Protein AF-A0A559IXA4-F1 (afdb_monomer_lite)

Secondary structure (DSSP, 8-state):
---BB--HHHHHHHHHHHHHHTT-TTSEEEEEEE-HHHHTT-SEEEEEEGGGTEEEEEEE-GGGS-TT-SS--BHHHHHHHHHHHHHHHHHHTTT-S-HHHHHHHHHHHHHHHHHHHHHHHHHHHHHHHH-GGGGGG------B---------

Structure (mmCIF, N/CA/C/O backbone):
data_AF-A0A559IXA4-F1
#
_entry.id   AF-A0A559IXA4-F1
#
loop_
_atom_site.group_PDB
_atom_site.id
_atom_site.type_symbol
_atom_site.label_atom_id
_atom_site.label_alt_id
_atom_site.label_comp_id
_atom_site.label_asym_id
_atom_site.label_entity_id
_atom_site.label_seq_id
_atom_site.pdbx_PDB_ins_code
_atom_site.Cartn_x
_atom_site.Cartn_y
_atom_site.Cartn_z
_atom_site.occupancy
_atom_site.B_iso_or_equiv
_atom_site.auth_seq_id
_atom_site.auth_comp_id
_atom_site.auth_asym_id
_atom_site.auth_atom_id
_atom_site.pdbx_PDB_model_num
ATOM 1 N N . MET A 1 1 ? 14.253 4.972 -8.080 1.00 59.69 1 MET A N 1
ATOM 2 C CA . MET A 1 1 ? 12.824 4.604 -8.079 1.00 59.69 1 MET A CA 1
ATOM 3 C C . MET A 1 1 ? 12.155 5.484 -9.119 1.00 59.69 1 MET A C 1
ATOM 5 O O . MET A 1 1 ? 12.533 6.644 -9.211 1.00 59.69 1 MET A O 1
ATOM 9 N N . GLN A 1 2 ? 11.316 4.912 -9.975 1.00 74.06 2 GLN A N 1
ATOM 10 C CA . GLN A 1 2 ? 10.659 5.607 -11.088 1.00 74.06 2 GLN A CA 1
ATOM 11 C C . GLN A 1 2 ? 9.150 5.566 -10.857 1.00 74.06 2 GLN A C 1
ATOM 13 O O . GLN A 1 2 ? 8.678 4.667 -10.161 1.00 74.06 2 GLN A O 1
ATOM 18 N N . ASN A 1 3 ? 8.418 6.520 -11.432 1.00 80.38 3 ASN A N 1
ATOM 19 C CA . ASN A 1 3 ? 6.962 6.447 -11.454 1.00 80.38 3 ASN A CA 1
ATOM 20 C C . ASN A 1 3 ? 6.535 5.177 -12.194 1.00 80.38 3 ASN A C 1
ATOM 22 O O . ASN A 1 3 ? 7.121 4.828 -13.221 1.00 80.38 3 ASN A O 1
ATOM 26 N N . ASN A 1 4 ? 5.525 4.499 -11.668 1.00 87.56 4 ASN A N 1
ATOM 27 C CA . ASN A 1 4 ? 4.966 3.302 -12.274 1.00 87.56 4 ASN A CA 1
ATOM 28 C C . ASN A 1 4 ? 3.445 3.383 -12.188 1.00 87.56 4 ASN A C 1
ATOM 30 O O . ASN A 1 4 ? 2.849 3.157 -11.131 1.00 87.56 4 ASN A O 1
ATOM 34 N N . PHE A 1 5 ? 2.844 3.742 -13.318 1.00 89.81 5 PHE A N 1
ATOM 35 C CA . PHE A 1 5 ? 1.403 3.839 -13.466 1.00 89.81 5 PHE A CA 1
ATOM 36 C C . PHE A 1 5 ? 0.869 2.567 -14.106 1.00 89.81 5 PHE A C 1
ATOM 38 O O . PHE A 1 5 ? 1.429 2.046 -15.074 1.00 89.81 5 PHE A O 1
ATOM 45 N N . MET A 1 6 ? -0.224 2.075 -13.542 1.00 90.00 6 MET A N 1
ATOM 46 C CA . MET A 1 6 ? -0.861 0.833 -13.940 1.00 90.00 6 MET A CA 1
ATOM 47 C C . MET A 1 6 ? -2.296 1.120 -14.360 1.00 90.00 6 MET A C 1
ATOM 49 O O . MET A 1 6 ? -2.940 2.015 -13.807 1.00 90.00 6 MET A O 1
ATOM 53 N N . ASP A 1 7 ? -2.802 0.368 -15.332 1.00 91.25 7 ASP A N 1
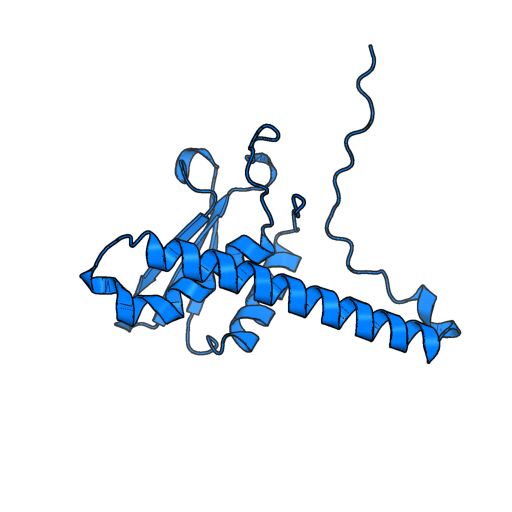ATOM 54 C CA . ASP A 1 7 ? -4.235 0.364 -15.581 1.00 91.25 7 ASP A CA 1
ATOM 55 C C . ASP A 1 7 ? -4.981 -0.264 -14.389 1.00 91.25 7 ASP A C 1
ATOM 57 O O . ASP A 1 7 ? -4.413 -1.003 -13.579 1.00 91.25 7 ASP A O 1
ATOM 61 N N . ILE A 1 8 ? -6.258 0.089 -14.251 1.00 89.56 8 ILE A N 1
ATOM 62 C CA . ILE A 1 8 ? -7.065 -0.293 -13.089 1.00 89.56 8 ILE A CA 1
ATOM 63 C C . ILE A 1 8 ? -7.242 -1.812 -13.012 1.00 89.56 8 ILE A C 1
ATOM 65 O O . ILE A 1 8 ? -7.144 -2.376 -11.926 1.00 89.56 8 ILE A O 1
ATOM 69 N N . GLU A 1 9 ? -7.474 -2.477 -14.145 1.00 91.44 9 GLU A N 1
ATOM 70 C CA . GLU A 1 9 ? -7.713 -3.924 -14.185 1.00 91.44 9 GLU A CA 1
ATOM 71 C C . GLU A 1 9 ? -6.465 -4.699 -13.740 1.00 91.44 9 GLU A C 1
ATOM 73 O O . GLU A 1 9 ? -6.543 -5.597 -12.898 1.00 91.44 9 GLU A O 1
ATOM 78 N N . MET A 1 10 ? -5.295 -4.288 -14.225 1.00 92.44 10 MET A N 1
ATOM 79 C CA . MET A 1 10 ? -4.006 -4.852 -13.854 1.00 92.44 10 MET A CA 1
ATOM 80 C C . MET A 1 10 ? -3.683 -4.561 -12.388 1.00 92.44 10 MET A C 1
ATOM 82 O O . MET A 1 10 ? -3.214 -5.456 -11.685 1.00 92.44 10 MET A O 1
ATOM 86 N N . LEU A 1 11 ? -3.996 -3.366 -11.873 1.00 94.06 11 LEU A N 1
ATOM 87 C CA . LEU A 1 11 ? -3.804 -3.078 -10.450 1.00 94.06 11 LEU A CA 1
ATOM 88 C C . LEU A 1 11 ? -4.730 -3.919 -9.559 1.00 94.06 11 LEU A C 1
ATOM 90 O O . LEU A 1 11 ? -4.306 -4.364 -8.496 1.00 94.06 11 LEU A O 1
ATOM 94 N N . GLU A 1 12 ? -5.960 -4.204 -9.989 1.00 94.81 12 GLU A N 1
ATOM 95 C CA . GLU A 1 12 ? -6.858 -5.130 -9.289 1.00 94.81 12 GLU A CA 1
ATOM 96 C C . GLU A 1 12 ? -6.345 -6.581 -9.310 1.00 94.81 12 GLU A C 1
ATOM 98 O O . GLU A 1 12 ? -6.496 -7.306 -8.320 1.00 94.81 12 GLU A O 1
ATOM 103 N N . ASP A 1 13 ? -5.713 -7.022 -10.400 1.00 95.88 13 ASP A N 1
ATOM 104 C CA . ASP A 1 13 ? -5.011 -8.311 -10.446 1.00 95.88 13 ASP A CA 1
ATOM 105 C C . ASP A 1 13 ? -3.837 -8.346 -9.464 1.00 95.88 13 ASP A C 1
ATOM 107 O O . ASP A 1 13 ? -3.694 -9.298 -8.685 1.00 95.88 13 ASP A O 1
ATOM 111 N N . ARG A 1 14 ? -3.031 -7.280 -9.435 1.00 96.88 14 ARG A N 1
ATOM 112 C CA . ARG A 1 14 ? -1.937 -7.139 -8.469 1.00 96.88 14 ARG A CA 1
ATOM 113 C C . ARG A 1 14 ? -2.458 -7.066 -7.034 1.00 96.88 14 ARG A C 1
ATOM 115 O O . ARG A 1 14 ? -1.841 -7.663 -6.155 1.00 96.88 14 ARG A O 1
ATOM 122 N N . LEU A 1 15 ? -3.610 -6.443 -6.781 1.00 97.31 15 LEU A N 1
ATOM 123 C CA . LEU A 1 15 ? -4.260 -6.453 -5.466 1.00 97.31 15 LEU A CA 1
ATOM 124 C C . LEU A 1 15 ? -4.552 -7.885 -5.019 1.00 97.31 15 LEU A C 1
ATOM 126 O O . LEU A 1 15 ? -4.179 -8.262 -3.910 1.00 97.31 15 LEU A O 1
ATOM 130 N N . ARG A 1 16 ? -5.173 -8.702 -5.880 1.00 97.44 16 ARG A N 1
ATOM 131 C CA . ARG A 1 16 ? -5.467 -10.114 -5.574 1.00 97.44 16 ARG A CA 1
ATOM 132 C C . ARG A 1 16 ? -4.194 -10.906 -5.290 1.00 97.44 16 ARG A C 1
ATOM 134 O O . ARG A 1 16 ? -4.154 -11.692 -4.341 1.00 97.44 16 ARG A O 1
ATOM 141 N N . TYR A 1 17 ? -3.155 -10.683 -6.091 1.00 97.69 17 TYR A N 1
ATOM 142 C CA . TYR A 1 17 ? -1.848 -11.295 -5.891 1.00 97.69 17 TYR A CA 1
ATOM 143 C C . TYR A 1 17 ? -1.259 -10.938 -4.518 1.00 97.69 17 TYR A C 1
ATOM 145 O O . TYR A 1 17 ? -0.959 -11.830 -3.721 1.00 97.69 17 TYR A O 1
ATOM 153 N N . TRP A 1 18 ? -1.156 -9.648 -4.195 1.00 98.38 18 TRP A N 1
ATOM 154 C CA . TRP A 1 18 ? -0.569 -9.184 -2.938 1.00 98.38 18 TRP A CA 1
ATOM 155 C C . TRP A 1 18 ? -1.417 -9.534 -1.720 1.00 98.38 18 TRP A C 1
ATOM 157 O O . TRP A 1 18 ? -0.865 -9.925 -0.692 1.00 98.38 18 TRP A O 1
ATOM 167 N N . GLN A 1 19 ? -2.745 -9.505 -1.837 1.00 98.06 19 GLN A N 1
ATOM 168 C CA . GLN A 1 19 ? -3.646 -10.011 -0.805 1.00 98.06 19 GLN A CA 1
ATOM 169 C C . GLN A 1 19 ? -3.336 -11.481 -0.486 1.00 98.06 19 GLN A C 1
ATOM 171 O O . GLN A 1 19 ? -3.351 -11.878 0.681 1.00 98.06 19 GLN A O 1
ATOM 176 N N . ALA A 1 20 ? -2.994 -12.289 -1.494 1.00 98.12 20 ALA A N 1
ATOM 177 C CA . ALA A 1 20 ? -2.594 -13.670 -1.273 1.00 98.12 20 ALA A CA 1
ATOM 178 C C . ALA A 1 20 ? -1.209 -13.797 -0.614 1.00 98.12 20 ALA A C 1
ATOM 180 O O . ALA A 1 20 ? -1.071 -14.551 0.356 1.00 98.12 20 ALA A O 1
ATOM 181 N N . GLN A 1 21 ? -0.209 -13.046 -1.094 1.00 98.06 21 GLN A N 1
ATOM 182 C CA . GLN A 1 21 ? 1.159 -13.066 -0.552 1.00 98.06 21 GLN A CA 1
ATOM 183 C C . GLN A 1 21 ? 1.218 -12.592 0.905 1.00 98.06 21 GLN A C 1
ATOM 185 O O . GLN A 1 21 ? 1.897 -13.192 1.738 1.00 98.06 21 GLN A O 1
ATOM 190 N N . LEU A 1 22 ? 0.448 -11.554 1.234 1.00 98.12 22 LEU A N 1
ATOM 191 C CA . LEU A 1 22 ? 0.359 -10.982 2.576 1.00 98.12 22 LEU A CA 1
ATOM 192 C C . LEU A 1 22 ? -0.614 -11.737 3.489 1.00 98.12 2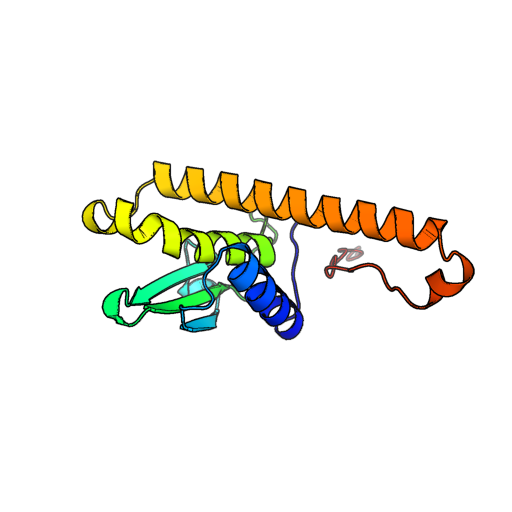2 LEU A C 1
ATOM 194 O O . LEU A 1 22 ? -0.778 -11.347 4.640 1.00 98.12 22 LEU A O 1
ATOM 198 N N . ARG A 1 23 ? -1.232 -12.826 3.017 1.00 98.00 23 ARG A N 1
ATOM 199 C CA . ARG A 1 23 ? -2.187 -13.645 3.782 1.00 98.00 23 ARG A CA 1
ATOM 200 C C . ARG A 1 23 ? -3.403 -12.867 4.303 1.00 98.00 23 ARG A C 1
ATOM 202 O O . ARG A 1 23 ? -3.791 -13.021 5.457 1.00 98.00 23 ARG A O 1
ATOM 209 N N . LEU A 1 24 ? -3.984 -12.032 3.448 1.00 98.06 24 LEU A N 1
ATOM 210 C CA . LEU A 1 24 ? -5.139 -11.180 3.738 1.00 98.06 24 LEU A CA 1
ATOM 211 C C . LEU A 1 24 ? -6.429 -11.693 3.068 1.00 98.06 24 LEU A C 1
ATOM 213 O O . LEU A 1 24 ? -7.361 -10.928 2.837 1.00 98.06 24 LEU A O 1
ATOM 217 N N . GLN A 1 25 ? -6.506 -12.975 2.697 1.00 97.25 25 GLN A N 1
ATOM 218 C CA . GLN A 1 25 ? -7.665 -13.545 1.985 1.00 97.25 25 GLN A CA 1
ATOM 219 C C . GLN A 1 25 ? -8.952 -13.562 2.825 1.00 97.25 25 GLN A C 1
ATOM 221 O O . GLN A 1 25 ? -10.042 -13.736 2.288 1.00 97.25 25 GLN A O 1
ATOM 226 N N . ASP A 1 26 ? -8.834 -13.415 4.141 1.00 96.81 26 ASP A N 1
ATOM 227 C CA . ASP A 1 26 ? -9.946 -13.289 5.078 1.00 96.81 26 ASP A CA 1
ATOM 228 C C . ASP A 1 26 ? -10.446 -11.845 5.244 1.00 96.81 26 ASP A C 1
ATOM 230 O O . ASP A 1 26 ? -11.424 -11.628 5.962 1.00 96.81 26 ASP A O 1
ATOM 234 N N . TRP A 1 27 ? -9.798 -10.880 4.584 1.00 98.06 27 TRP A N 1
ATOM 235 C CA . TRP A 1 27 ? -10.235 -9.492 4.500 1.00 98.06 27 TRP A CA 1
ATOM 236 C C . TRP A 1 27 ? -10.996 -9.222 3.203 1.00 98.06 27 TRP A C 1
ATOM 238 O O . TRP A 1 27 ? -10.571 -9.606 2.114 1.00 98.06 27 TRP A O 1
ATOM 248 N N . GLN A 1 28 ? -12.106 -8.495 3.304 1.00 97.69 28 GLN A N 1
ATOM 249 C CA . GLN A 1 28 ? -12.766 -7.901 2.148 1.00 97.69 28 GLN A CA 1
ATOM 250 C C . GLN A 1 28 ? -12.135 -6.534 1.877 1.00 97.69 28 GLN A C 1
ATOM 252 O O . GLN A 1 28 ? -12.341 -5.592 2.643 1.00 97.69 28 GLN A O 1
ATOM 257 N N . ILE A 1 29 ? -11.374 -6.428 0.788 1.00 97.75 29 ILE A N 1
ATOM 258 C CA . ILE A 1 29 ? -10.625 -5.218 0.440 1.00 97.75 29 ILE A CA 1
ATOM 259 C C . ILE A 1 29 ? -11.240 -4.587 -0.808 1.00 97.75 29 ILE A C 1
ATOM 261 O O . ILE A 1 29 ? -11.355 -5.231 -1.847 1.00 97.75 29 ILE A O 1
ATOM 265 N N . GLU A 1 30 ? -11.653 -3.328 -0.696 1.00 96.12 30 GLU A N 1
ATOM 266 C CA . GLU A 1 30 ? -12.158 -2.522 -1.808 1.00 96.12 30 GLU A CA 1
ATOM 267 C C . GLU A 1 30 ? -11.140 -1.436 -2.159 1.00 96.12 30 GLU A C 1
ATOM 269 O O . GLU A 1 30 ? -10.723 -0.680 -1.283 1.00 96.12 30 GLU A O 1
ATOM 274 N N . MET A 1 31 ? -10.783 -1.314 -3.437 1.00 95.81 31 MET A N 1
ATOM 275 C CA . MET A 1 31 ? -9.974 -0.204 -3.937 1.00 95.81 31 MET A CA 1
ATOM 276 C C . MET A 1 31 ? -10.861 0.818 -4.650 1.00 95.81 31 MET A C 1
ATOM 278 O O . MET A 1 31 ? -11.760 0.459 -5.415 1.00 95.81 31 MET A O 1
ATOM 282 N N . LYS A 1 32 ? -10.626 2.102 -4.384 1.00 95.06 32 LYS A N 1
ATOM 283 C CA . LYS A 1 32 ? -11.263 3.231 -5.066 1.00 95.06 32 LYS A CA 1
ATOM 284 C C . LYS A 1 32 ? -10.207 4.216 -5.530 1.00 95.06 32 LYS A C 1
ATOM 286 O O . LYS A 1 32 ? -9.250 4.476 -4.809 1.00 95.06 32 LYS A O 1
ATOM 291 N N . PHE A 1 33 ? -10.439 4.811 -6.690 1.00 93.94 33 PHE A N 1
ATOM 292 C CA . PHE A 1 33 ? -9.652 5.942 -7.156 1.00 93.94 33 PHE A CA 1
ATOM 293 C C . PHE A 1 33 ? -10.378 7.237 -6.829 1.00 93.94 33 PHE A C 1
ATOM 295 O O . PHE A 1 33 ? -11.602 7.319 -6.958 1.00 93.94 33 PHE A O 1
ATOM 302 N N . ASP A 1 34 ? -9.620 8.215 -6.360 1.00 92.25 34 ASP A N 1
ATOM 303 C CA . ASP A 1 34 ? -10.111 9.537 -6.012 1.00 92.25 34 ASP A CA 1
ATOM 304 C C . ASP A 1 34 ? -9.194 10.603 -6.617 1.00 92.25 34 ASP A C 1
ATOM 306 O O . ASP A 1 34 ? -8.043 10.350 -6.995 1.00 92.25 34 ASP A O 1
ATOM 310 N N . ARG A 1 35 ? -9.718 11.821 -6.711 1.00 91.31 35 ARG A N 1
ATOM 311 C CA . ARG A 1 35 ? -8.959 12.964 -7.208 1.00 91.31 35 ARG A CA 1
ATOM 312 C C . ARG A 1 35 ? -7.894 13.363 -6.195 1.00 91.31 35 ARG A C 1
ATOM 314 O O . ARG A 1 35 ? -8.142 13.354 -4.989 1.00 91.31 35 ARG A O 1
ATOM 321 N N . GLY A 1 36 ? -6.731 13.798 -6.670 1.00 85.75 36 GLY A N 1
ATOM 322 C CA . GLY A 1 36 ? -5.583 14.107 -5.812 1.00 85.75 36 GLY A CA 1
ATOM 323 C C . GLY A 1 36 ? -5.879 15.149 -4.728 1.00 85.75 36 GLY A C 1
ATOM 324 O O . GLY A 1 36 ? -5.410 15.029 -3.598 1.00 85.75 36 GLY A O 1
ATOM 325 N N . PHE A 1 37 ? -6.749 16.124 -5.013 1.00 86.25 37 PHE A N 1
ATOM 326 C CA . PHE A 1 37 ? -7.157 17.138 -4.034 1.00 86.25 37 PHE A CA 1
ATOM 327 C C . PHE A 1 37 ? -7.990 16.583 -2.863 1.00 86.25 37 PHE A C 1
ATOM 329 O O . PHE A 1 37 ? -8.028 17.215 -1.810 1.00 86.25 37 PHE A O 1
ATOM 336 N N . ASN A 1 38 ? -8.641 15.423 -3.021 1.00 86.81 38 ASN A N 1
ATOM 337 C CA . ASN A 1 38 ? -9.395 14.758 -1.951 1.00 86.81 38 ASN A CA 1
ATOM 338 C C . ASN A 1 38 ? -8.495 13.931 -1.017 1.00 86.81 38 ASN A C 1
ATOM 340 O O . ASN A 1 38 ? -8.913 13.614 0.097 1.00 86.81 38 ASN A O 1
ATOM 344 N N . LEU A 1 39 ? -7.279 13.593 -1.463 1.00 87.56 39 LEU A N 1
ATOM 345 C CA . LEU A 1 39 ? -6.302 12.784 -0.722 1.00 87.56 39 LEU A CA 1
ATOM 346 C C . LEU A 1 39 ? -5.141 13.610 -0.153 1.00 87.56 39 LEU A C 1
ATOM 348 O O . LEU A 1 39 ? -4.433 13.139 0.738 1.00 87.56 39 LEU A O 1
ATOM 352 N N . ALA A 1 40 ? -4.962 14.849 -0.621 1.00 81.38 40 ALA A N 1
ATOM 353 C CA . ALA A 1 40 ? -3.873 15.721 -0.202 1.00 81.38 40 ALA A CA 1
ATOM 354 C C . ALA A 1 40 ? -3.780 15.847 1.339 1.00 81.38 40 ALA A C 1
ATOM 356 O O . ALA A 1 40 ? -4.788 16.093 2.009 1.00 81.38 40 ALA A O 1
ATOM 357 N N . PRO A 1 41 ? -2.573 15.721 1.925 1.00 85.00 41 PRO A N 1
ATOM 358 C CA . PRO A 1 41 ? -1.260 15.695 1.266 1.00 85.00 41 PRO A CA 1
ATOM 359 C C . PRO A 1 41 ? -0.779 14.308 0.788 1.00 85.00 41 PRO A C 1
ATOM 361 O O . PRO A 1 41 ? 0.360 14.200 0.343 1.00 85.00 41 PRO A O 1
ATOM 364 N N . ASN A 1 42 ? -1.592 13.258 0.895 1.00 89.12 42 ASN A N 1
ATOM 365 C CA . ASN A 1 42 ? -1.199 11.887 0.572 1.00 89.12 42 ASN A CA 1
ATOM 366 C C . ASN A 1 42 ? -1.541 11.501 -0.880 1.00 89.12 42 ASN A C 1
ATOM 368 O O . ASN A 1 42 ? -2.388 12.122 -1.522 1.00 89.12 42 ASN A O 1
ATOM 372 N N . VAL A 1 43 ? -0.913 10.427 -1.373 1.00 91.81 43 VAL A N 1
ATOM 373 C CA . VAL A 1 43 ? -1.258 9.778 -2.657 1.00 91.81 43 VAL A CA 1
ATOM 374 C C . VAL A 1 43 ? -2.214 8.593 -2.491 1.00 91.81 43 VAL A C 1
ATOM 376 O O . VAL A 1 43 ? -2.842 8.172 -3.459 1.00 91.81 43 VAL A O 1
ATOM 379 N N . ALA A 1 44 ? -2.361 8.081 -1.268 1.00 94.88 44 ALA A N 1
ATOM 380 C CA . ALA A 1 44 ? -3.333 7.062 -0.902 1.00 94.88 44 ALA A CA 1
ATOM 381 C C . ALA A 1 44 ? -3.686 7.138 0.594 1.00 94.88 44 ALA A C 1
ATOM 383 O O . ALA A 1 44 ? -3.005 7.808 1.379 1.00 94.88 44 ALA A O 1
ATOM 384 N N . ASP A 1 45 ? -4.781 6.482 0.972 1.00 94.88 45 ASP A N 1
ATOM 385 C CA . ASP A 1 45 ? -5.078 6.132 2.356 1.00 94.88 45 ASP A CA 1
ATOM 386 C C . ASP A 1 45 ? -5.903 4.847 2.465 1.00 94.88 45 ASP A C 1
ATOM 388 O O . ASP A 1 45 ? -6.525 4.385 1.501 1.00 94.88 45 ASP A O 1
ATOM 392 N N . ILE A 1 46 ? -5.940 4.291 3.674 1.00 95.50 46 ILE A N 1
ATOM 393 C CA . ILE A 1 46 ? -6.742 3.123 4.011 1.00 95.50 46 ILE A CA 1
ATOM 394 C C . ILE A 1 46 ? -7.658 3.387 5.207 1.00 95.50 46 ILE A C 1
ATOM 396 O O . ILE A 1 46 ? -7.296 4.016 6.201 1.00 95.50 46 ILE A O 1
ATOM 400 N N . SER A 1 47 ? -8.883 2.876 5.114 1.00 94.69 47 SER A N 1
ATOM 401 C CA . SER A 1 47 ? -9.863 2.841 6.200 1.00 94.69 47 SER A CA 1
ATOM 402 C C . SER A 1 47 ? -10.184 1.396 6.559 1.00 94.69 47 SER A C 1
ATOM 404 O O . SER A 1 47 ? -10.520 0.605 5.678 1.00 94.69 47 SER A O 1
ATOM 406 N N . LEU A 1 48 ? -10.116 1.062 7.849 1.00 94.88 48 LEU A N 1
ATOM 407 C CA . LEU A 1 48 ? -10.293 -0.301 8.352 1.00 94.88 48 LEU A CA 1
ATOM 408 C C . LEU A 1 48 ? -11.518 -0.412 9.262 1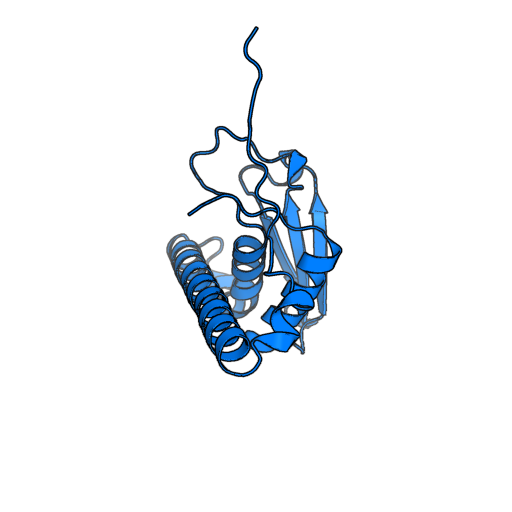.00 94.88 48 LEU A C 1
ATOM 410 O O . LEU A 1 48 ? -11.752 0.439 10.119 1.00 94.88 48 LEU A O 1
ATOM 414 N N . LEU A 1 49 ? -12.259 -1.504 9.100 1.00 93.56 49 LEU A N 1
ATOM 415 C CA . LEU A 1 49 ? -13.246 -2.010 10.049 1.00 93.56 49 LEU A CA 1
ATOM 416 C C . LEU A 1 49 ? -12.753 -3.383 10.523 1.00 93.56 49 LEU A C 1
ATOM 418 O O . LEU A 1 49 ? -13.024 -4.404 9.885 1.00 93.56 49 LEU A O 1
ATOM 422 N N . GLU A 1 50 ? -11.967 -3.386 11.605 1.00 88.50 50 GLU A N 1
ATOM 423 C CA . GLU A 1 50 ? -11.252 -4.566 12.119 1.00 88.50 50 GLU A CA 1
ATOM 424 C C . GLU A 1 50 ? -12.223 -5.702 12.472 1.00 88.50 50 GLU A C 1
ATOM 426 O O . GLU A 1 50 ? -12.003 -6.855 12.102 1.00 88.50 50 GLU A O 1
ATOM 431 N N . GLU A 1 51 ? -13.342 -5.372 13.120 1.00 91.06 51 GLU A N 1
ATOM 432 C CA . GLU A 1 51 ? -14.329 -6.340 13.601 1.00 91.06 51 GLU A CA 1
ATOM 433 C C . GLU A 1 51 ? -14.987 -7.120 12.461 1.00 91.06 51 GLU A C 1
ATOM 435 O O . GLU A 1 51 ? -15.319 -8.295 12.626 1.00 91.06 51 GLU A O 1
ATOM 440 N N . SER A 1 52 ? -15.167 -6.481 11.303 1.00 95.00 52 SER A N 1
ATOM 441 C CA . SER A 1 52 ? -15.743 -7.109 10.113 1.00 95.00 52 SER A CA 1
ATOM 442 C C . SER A 1 52 ? -14.698 -7.531 9.080 1.00 95.00 52 SER A C 1
ATOM 444 O O . SER A 1 52 ? -15.086 -8.058 8.041 1.00 95.00 52 SER A O 1
ATOM 446 N N . ARG A 1 53 ? -13.400 -7.307 9.338 1.00 96.44 53 ARG A N 1
ATOM 447 C CA . ARG A 1 53 ? -12.296 -7.543 8.388 1.00 96.44 53 ARG A CA 1
ATOM 448 C C . ARG A 1 53 ? -12.553 -6.903 7.024 1.00 96.44 53 ARG A C 1
ATOM 450 O O . ARG A 1 53 ? -12.373 -7.523 5.979 1.00 96.44 53 ARG A O 1
ATOM 457 N N . VAL A 1 54 ? -13.015 -5.656 7.036 1.00 97.56 54 VAL A N 1
ATOM 458 C CA . VAL A 1 54 ? -13.247 -4.876 5.815 1.00 97.56 54 VAL A CA 1
ATOM 459 C C . VAL A 1 54 ? -12.226 -3.754 5.752 1.00 97.56 54 VAL A C 1
ATOM 461 O O . VAL A 1 54 ? -12.019 -3.046 6.737 1.00 97.56 54 VAL A O 1
ATOM 464 N N . ALA A 1 55 ? -11.614 -3.573 4.589 1.00 97.62 55 ALA A N 1
ATOM 465 C CA . ALA A 1 55 ? -10.707 -2.474 4.315 1.00 97.62 55 ALA A CA 1
ATOM 466 C C . ALA A 1 55 ? -11.130 -1.746 3.038 1.00 97.62 55 ALA A C 1
ATOM 468 O O . ALA A 1 55 ? -11.540 -2.370 2.058 1.00 97.62 55 ALA A O 1
ATOM 469 N N . ARG A 1 56 ? -11.005 -0.421 3.039 1.00 97.75 56 ARG A N 1
ATOM 470 C CA . ARG A 1 56 ? -11.130 0.394 1.833 1.00 97.75 56 ARG A CA 1
ATOM 471 C C . ARG A 1 56 ? -9.847 1.169 1.617 1.00 97.75 56 ARG A C 1
ATOM 473 O O . ARG A 1 56 ? -9.492 1.976 2.469 1.00 97.75 56 ARG A O 1
ATOM 480 N N . ILE A 1 57 ? -9.224 0.951 0.469 1.00 97.25 57 ILE A N 1
ATOM 481 C CA . ILE A 1 57 ? -8.072 1.706 -0.010 1.00 97.25 57 ILE A CA 1
ATOM 482 C C . ILE A 1 57 ? -8.587 2.782 -0.963 1.00 97.25 57 ILE A C 1
ATOM 484 O O . ILE A 1 57 ? -9.354 2.485 -1.883 1.00 97.25 57 ILE A O 1
ATOM 488 N N . ARG A 1 58 ? -8.175 4.029 -0.753 1.00 96.62 58 ARG A N 1
ATOM 489 C CA . ARG A 1 58 ? -8.371 5.124 -1.704 1.00 96.62 58 ARG A CA 1
ATOM 490 C C . ARG A 1 58 ? -7.022 5.524 -2.272 1.00 96.62 58 ARG A C 1
ATOM 492 O O . ARG A 1 58 ? -6.092 5.756 -1.512 1.00 96.62 58 ARG A O 1
ATOM 499 N N . MET A 1 59 ? -6.922 5.612 -3.591 1.00 95.88 59 MET A N 1
ATOM 500 C CA . MET A 1 59 ? -5.686 5.951 -4.297 1.00 95.88 59 MET A CA 1
ATOM 501 C C . MET A 1 59 ? -5.898 7.121 -5.245 1.00 95.88 59 MET A C 1
ATOM 503 O O . MET A 1 59 ? -6.969 7.279 -5.828 1.00 95.88 59 MET A O 1
ATOM 507 N N . MET A 1 60 ? -4.860 7.927 -5.423 1.00 94.69 60 MET A N 1
ATOM 508 C CA . MET A 1 60 ? -4.850 9.023 -6.379 1.00 94.69 60 MET A CA 1
ATOM 509 C C . MET A 1 60 ? -4.846 8.475 -7.808 1.00 94.69 60 MET A C 1
ATOM 511 O O . MET A 1 60 ? -4.068 7.573 -8.135 1.00 94.69 60 MET A O 1
ATOM 515 N N . GLU A 1 61 ? -5.692 9.032 -8.675 1.00 90.94 61 GLU A N 1
ATOM 516 C CA . GLU A 1 61 ? -5.616 8.766 -10.114 1.00 90.94 61 GLU A CA 1
ATOM 517 C C . GLU A 1 61 ? -4.244 9.168 -10.682 1.00 90.94 61 GLU A C 1
ATOM 519 O O . GLU A 1 61 ? -3.718 10.230 -10.357 1.00 90.94 61 GLU A O 1
ATOM 524 N N . ALA A 1 62 ? -3.682 8.362 -11.589 1.00 89.00 62 ALA A N 1
ATOM 525 C CA . ALA A 1 62 ? -2.370 8.634 -12.190 1.00 89.00 62 ALA A CA 1
ATOM 526 C C . ALA A 1 62 ? -2.286 10.017 -12.870 1.00 89.00 62 ALA A C 1
ATOM 528 O O . ALA A 1 62 ? -1.252 10.674 -12.813 1.00 89.00 62 ALA A O 1
ATOM 529 N N . ASN A 1 63 ? -3.392 10.484 -13.460 1.00 88.12 63 ASN A N 1
ATOM 530 C CA . ASN A 1 63 ? -3.475 11.785 -14.135 1.00 88.12 63 ASN A CA 1
ATOM 531 C C . ASN A 1 63 ? -3.427 12.988 -13.179 1.00 88.12 63 ASN A C 1
ATOM 533 O O . ASN A 1 63 ? -3.215 14.110 -13.632 1.00 88.12 63 ASN A O 1
ATOM 537 N N . ASP A 1 64 ? -3.659 12.767 -11.884 1.00 89.50 64 ASP A N 1
ATOM 538 C CA . ASP A 1 64 ? -3.637 13.813 -10.860 1.00 89.50 64 ASP A CA 1
ATOM 539 C C . ASP A 1 64 ? -2.270 13.922 -10.166 1.00 89.50 64 ASP A C 1
ATOM 541 O O . ASP A 1 64 ? -2.080 14.803 -9.324 1.00 89.50 64 ASP A O 1
ATOM 545 N N . PHE A 1 65 ? -1.317 13.050 -10.509 1.00 89.06 65 PHE A N 1
ATOM 546 C CA . PHE A 1 65 ? 0.026 13.090 -9.950 1.00 89.06 65 PHE A CA 1
ATOM 547 C C . PHE A 1 65 ? 0.825 14.272 -10.511 1.00 89.06 65 PHE A C 1
ATOM 549 O O . PHE A 1 65 ? 0.952 14.428 -11.724 1.00 89.06 65 PHE A O 1
ATOM 556 N N . ASP A 1 66 ? 1.395 15.085 -9.619 1.00 88.25 66 ASP A N 1
ATOM 557 C CA . ASP A 1 66 ? 2.262 16.209 -9.977 1.00 88.25 66 ASP A CA 1
ATOM 558 C C . ASP A 1 66 ? 3.623 15.696 -10.487 1.00 88.25 66 ASP A C 1
ATOM 560 O O . ASP A 1 66 ? 4.399 15.148 -9.695 1.00 88.25 66 ASP A O 1
ATOM 564 N N . PRO A 1 67 ? 3.975 15.908 -11.772 1.00 84.75 67 PRO A N 1
ATOM 565 C CA . PRO A 1 67 ? 5.257 15.468 -12.322 1.00 84.75 67 PRO A CA 1
ATOM 566 C C . PRO A 1 67 ? 6.472 16.119 -11.647 1.00 84.75 67 PRO A C 1
ATOM 568 O O . PRO A 1 67 ? 7.579 15.594 -11.741 1.00 84.75 67 PRO A O 1
ATOM 571 N N . SER A 1 68 ? 6.282 17.257 -10.967 1.00 87.12 68 SER A N 1
ATOM 572 C CA . SER A 1 68 ? 7.331 17.950 -10.214 1.00 87.12 68 SER A CA 1
ATOM 573 C C . SER A 1 68 ? 7.547 17.396 -8.799 1.00 87.12 68 SER A C 1
ATOM 575 O O . SER A 1 68 ? 8.466 17.836 -8.099 1.00 87.12 68 SER A O 1
ATOM 577 N N . SER A 1 69 ? 6.743 16.412 -8.378 1.00 86.56 69 SER A N 1
ATOM 578 C CA . SER A 1 69 ? 6.911 15.732 -7.096 1.00 86.56 69 SER A CA 1
ATOM 579 C C . SER A 1 69 ? 8.302 15.102 -6.978 1.00 86.56 69 SER A C 1
ATOM 581 O O . SER A 1 69 ? 8.765 14.367 -7.849 1.00 86.56 69 SER A O 1
ATOM 583 N N . ILE A 1 70 ? 8.962 15.349 -5.844 1.00 86.38 70 ILE A N 1
ATOM 584 C CA . ILE A 1 70 ? 10.262 14.747 -5.515 1.00 86.38 70 ILE A CA 1
ATOM 585 C C . ILE A 1 70 ? 10.152 13.262 -5.144 1.00 86.38 70 ILE A C 1
ATOM 587 O O . ILE A 1 70 ? 11.143 12.535 -5.214 1.00 86.38 70 ILE A O 1
ATOM 591 N N . ALA A 1 71 ? 8.969 12.828 -4.704 1.00 84.88 71 ALA A N 1
ATOM 592 C CA . ALA A 1 71 ? 8.694 11.450 -4.331 1.00 84.88 71 ALA A CA 1
ATOM 593 C C . ALA A 1 71 ? 8.028 10.744 -5.520 1.00 84.88 71 ALA A C 1
ATOM 595 O O . ALA A 1 71 ? 7.032 11.267 -6.031 1.00 84.88 71 ALA A O 1
ATOM 596 N N . PRO A 1 72 ? 8.558 9.594 -5.974 1.00 88.50 72 PRO A N 1
ATOM 597 C CA . PRO A 1 72 ? 7.961 8.854 -7.074 1.00 88.50 72 PRO A CA 1
ATOM 598 C C . PRO A 1 72 ? 6.614 8.266 -6.654 1.00 88.50 72 PRO A C 1
ATOM 600 O O . PRO A 1 72 ? 6.431 7.899 -5.494 1.00 88.50 72 PRO A O 1
ATOM 603 N N . TYR A 1 73 ? 5.709 8.112 -7.615 1.00 91.56 73 TYR A N 1
ATOM 604 C CA . TYR A 1 73 ? 4.454 7.399 -7.418 1.00 91.56 73 TYR A CA 1
ATOM 605 C C . TYR A 1 73 ? 4.466 6.082 -8.193 1.00 91.56 73 TYR A C 1
ATOM 607 O O . TYR A 1 73 ? 4.402 6.046 -9.423 1.00 91.56 73 TYR A O 1
ATOM 615 N N . ASP A 1 74 ? 4.593 4.988 -7.449 1.00 95.12 74 ASP A N 1
ATOM 616 C CA . ASP A 1 74 ? 4.471 3.621 -7.945 1.00 95.12 74 ASP A CA 1
ATOM 617 C C . ASP A 1 74 ? 3.176 3.042 -7.379 1.00 95.12 74 ASP A C 1
ATOM 619 O O . ASP A 1 74 ? 3.111 2.690 -6.201 1.00 95.12 74 ASP A O 1
ATOM 623 N N . MET A 1 75 ? 2.132 2.987 -8.210 1.00 95.69 75 MET A N 1
ATOM 624 C CA . MET A 1 75 ? 0.782 2.614 -7.772 1.00 95.69 75 MET A CA 1
ATOM 625 C C . MET A 1 75 ? 0.760 1.236 -7.106 1.00 95.69 75 MET A C 1
ATOM 627 O O . MET A 1 75 ? 0.040 1.016 -6.135 1.00 95.69 75 MET A O 1
ATOM 631 N N . GLU A 1 76 ? 1.582 0.309 -7.593 1.00 96.94 76 GLU A N 1
ATOM 632 C CA . GLU A 1 76 ? 1.676 -1.020 -7.006 1.00 96.94 76 GLU A CA 1
ATOM 633 C C . GLU A 1 76 ? 2.296 -0.983 -5.613 1.00 96.94 76 GLU A C 1
ATOM 635 O O . GLU A 1 76 ? 1.755 -1.570 -4.677 1.00 96.94 76 GLU A O 1
ATOM 640 N N . GLN A 1 77 ? 3.419 -0.277 -5.463 1.00 97.38 77 GLN A N 1
ATOM 641 C CA . GLN A 1 77 ? 4.076 -0.145 -4.168 1.00 97.38 77 GLN A CA 1
ATOM 642 C C . GLN A 1 77 ? 3.180 0.583 -3.172 1.00 97.38 77 GLN A C 1
ATOM 644 O O . GLN A 1 77 ? 3.074 0.137 -2.032 1.00 97.38 77 GLN A O 1
ATOM 649 N N . THR A 1 78 ? 2.497 1.642 -3.605 1.00 97.06 78 THR A N 1
ATOM 650 C CA . THR A 1 78 ? 1.552 2.377 -2.764 1.00 97.06 78 THR A CA 1
ATOM 651 C C . THR A 1 78 ? 0.409 1.463 -2.323 1.00 97.06 78 THR A C 1
ATOM 653 O O . THR A 1 78 ? 0.084 1.412 -1.146 1.00 97.06 78 THR A O 1
ATOM 656 N N . MET A 1 79 ? -0.150 0.644 -3.215 1.00 97.94 79 MET A N 1
ATOM 657 C CA . MET A 1 79 ? -1.149 -0.356 -2.828 1.00 97.94 79 MET A CA 1
ATOM 658 C C . MET A 1 79 ? -0.594 -1.360 -1.800 1.00 97.94 79 MET A C 1
ATOM 660 O O . MET A 1 79 ? -1.278 -1.684 -0.830 1.00 97.94 79 MET A O 1
ATOM 664 N N . VAL A 1 80 ? 0.637 -1.853 -1.976 1.00 98.31 80 VAL A N 1
ATOM 665 C CA . VAL A 1 80 ? 1.279 -2.763 -1.008 1.00 98.31 80 VAL A CA 1
ATOM 666 C C . VAL A 1 80 ? 1.518 -2.078 0.340 1.00 98.31 80 VAL A C 1
ATOM 668 O O . VAL A 1 80 ? 1.329 -2.716 1.377 1.00 98.31 80 VAL A O 1
ATOM 671 N N . HIS A 1 81 ? 1.887 -0.794 0.342 1.00 98.06 81 HIS A N 1
ATOM 672 C CA . HIS A 1 81 ? 1.994 0.037 1.546 1.00 98.06 81 HIS A CA 1
ATOM 673 C C . HIS A 1 81 ? 0.668 0.055 2.309 1.00 98.06 81 HIS A C 1
ATOM 675 O O . HIS A 1 81 ? 0.621 -0.313 3.483 1.00 98.06 81 HIS A O 1
ATOM 681 N N . GLU A 1 82 ? -0.430 0.356 1.617 1.00 97.69 82 GLU A N 1
ATOM 682 C CA . GLU A 1 82 ? -1.760 0.378 2.229 1.00 97.69 82 GLU A CA 1
ATOM 683 C C . GLU A 1 82 ? -2.187 -1.001 2.759 1.00 97.69 82 GLU A C 1
ATOM 685 O O . GLU A 1 82 ? -2.737 -1.112 3.853 1.00 97.69 82 GLU A O 1
ATOM 690 N N . LEU A 1 83 ? -1.877 -2.091 2.050 1.00 98.31 83 LEU A N 1
ATOM 691 C CA . LEU A 1 83 ? -2.161 -3.446 2.538 1.00 98.31 83 LEU A CA 1
ATOM 692 C C . LEU A 1 83 ? -1.387 -3.794 3.815 1.00 98.31 83 LEU A C 1
ATOM 694 O O . LEU A 1 83 ? -1.913 -4.487 4.688 1.00 98.31 83 LEU A O 1
ATOM 698 N N . LEU A 1 84 ? -0.145 -3.329 3.948 1.00 97.94 84 LEU A N 1
ATOM 699 C CA . LEU A 1 84 ? 0.669 -3.577 5.137 1.00 97.94 84 LEU A CA 1
ATOM 700 C C . LEU A 1 84 ? 0.106 -2.881 6.380 1.00 97.94 84 LEU A C 1
ATOM 702 O O . LEU A 1 84 ? 0.221 -3.446 7.470 1.00 97.94 84 LEU A O 1
ATOM 706 N N . HIS A 1 85 ? -0.581 -1.742 6.242 1.00 96.50 85 HIS A N 1
ATOM 707 C CA . HIS A 1 85 ? -1.280 -1.124 7.372 1.00 96.50 85 HIS A CA 1
ATOM 708 C C . HIS A 1 85 ? -2.280 -2.075 8.040 1.00 96.50 85 HIS A C 1
ATOM 710 O O . HIS A 1 85 ? -2.441 -2.011 9.255 1.00 96.50 85 HIS A O 1
ATOM 716 N N . ILE A 1 86 ? -2.889 -3.019 7.310 1.00 96.62 86 ILE A N 1
ATOM 717 C CA . ILE A 1 86 ? -3.789 -4.023 7.903 1.00 96.62 86 ILE A CA 1
ATOM 718 C C . ILE A 1 86 ? -3.057 -4.879 8.953 1.00 96.62 86 ILE A C 1
ATOM 720 O O . ILE A 1 86 ? -3.606 -5.157 10.020 1.00 96.62 86 ILE A O 1
ATOM 724 N N . HIS A 1 87 ? -1.804 -5.264 8.690 1.00 96.00 87 HIS A N 1
ATOM 725 C CA . HIS A 1 87 ? -0.992 -6.061 9.622 1.00 96.00 87 HIS A CA 1
ATOM 726 C C . HIS A 1 87 ? -0.472 -5.254 10.807 1.00 96.00 87 HIS A C 1
ATOM 728 O O . HIS A 1 87 ? -0.293 -5.800 11.897 1.00 96.00 87 HIS A O 1
ATOM 734 N N . PHE A 1 88 ? -0.215 -3.965 10.601 1.00 94.12 88 PHE A N 1
ATOM 735 C CA . PHE A 1 88 ? 0.321 -3.085 11.637 1.00 94.12 88 PHE A CA 1
ATOM 736 C C . PHE A 1 88 ? -0.772 -2.496 12.533 1.00 94.12 88 PHE A C 1
ATOM 738 O O . PHE A 1 88 ? -0.510 -2.237 13.708 1.00 94.12 88 PHE A O 1
ATOM 745 N N . PHE A 1 89 ? -2.009 -2.392 12.041 1.00 91.81 89 PHE A N 1
ATOM 746 C CA . PHE A 1 89 ? -3.129 -1.792 12.762 1.00 91.81 89 PHE A CA 1
ATOM 747 C C . PHE A 1 89 ? -3.331 -2.325 14.195 1.00 91.81 89 PHE A C 1
ATOM 749 O O . PHE A 1 89 ? -3.474 -1.506 15.108 1.00 91.81 89 PHE A O 1
ATOM 756 N N . PRO A 1 90 ? -3.266 -3.645 14.485 1.00 90.38 90 PRO A N 1
ATOM 757 C CA . PRO A 1 90 ? -3.398 -4.142 15.859 1.00 90.38 90 PRO A CA 1
ATOM 758 C C . PRO A 1 90 ? -2.327 -3.608 16.825 1.00 90.38 90 PRO A C 1
ATOM 760 O O . PRO A 1 90 ? -2.566 -3.540 18.032 1.00 90.38 90 PRO A O 1
ATOM 763 N N . LEU A 1 91 ? -1.153 -3.232 16.305 1.00 88.38 91 LEU A N 1
ATOM 764 C CA . LEU A 1 91 ? -0.028 -2.696 17.073 1.00 88.38 91 LEU A CA 1
ATOM 765 C C . LEU A 1 91 ? -0.133 -1.180 17.275 1.00 88.38 91 LEU A C 1
ATOM 767 O O . LEU A 1 91 ? 0.394 -0.660 18.259 1.00 88.38 91 LEU A O 1
ATOM 771 N N . THR A 1 92 ? -0.796 -0.472 16.359 1.00 87.62 92 THR A N 1
ATOM 772 C CA . THR A 1 92 ? -0.723 0.994 16.260 1.00 87.62 92 THR A CA 1
ATOM 773 C C . THR A 1 92 ? -2.055 1.707 16.477 1.00 87.62 92 THR A C 1
ATOM 775 O O . THR A 1 92 ? -2.067 2.912 16.729 1.00 87.62 92 THR A O 1
ATOM 778 N N . ARG A 1 93 ? -3.178 0.975 16.540 1.00 82.50 93 ARG A N 1
ATOM 779 C CA . ARG A 1 93 ? -4.533 1.537 16.721 1.00 82.50 93 ARG A CA 1
ATOM 780 C C . ARG A 1 93 ? -4.707 2.474 17.924 1.00 82.50 93 ARG A C 1
ATOM 782 O O . ARG A 1 93 ? -5.587 3.326 17.907 1.00 82.50 93 ARG A O 1
ATOM 789 N N . THR A 1 94 ? -3.900 2.334 18.978 1.00 83.50 94 THR A N 1
ATOM 790 C CA . THR A 1 94 ? -3.946 3.205 20.172 1.00 83.50 94 THR A 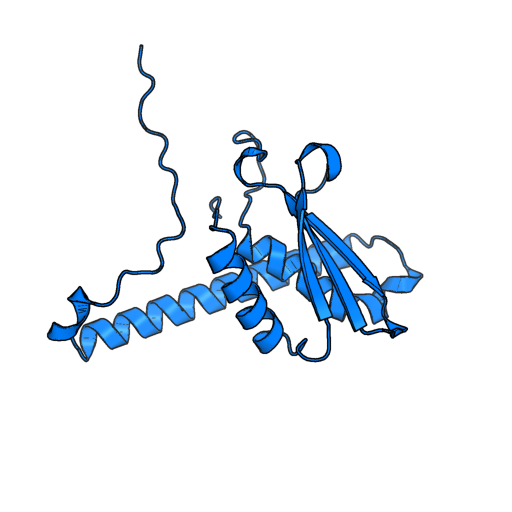CA 1
ATOM 791 C C . THR A 1 94 ? -2.964 4.377 20.121 1.00 83.50 94 THR A C 1
ATOM 793 O O . THR A 1 94 ? -3.050 5.274 20.958 1.00 83.50 94 THR A O 1
ATOM 796 N N . LEU A 1 95 ? -2.029 4.370 19.169 1.00 76.69 95 LEU A N 1
ATOM 797 C CA . LEU A 1 95 ? -0.937 5.337 19.049 1.00 76.69 95 LEU A CA 1
ATOM 798 C C . LEU A 1 95 ? -1.256 6.466 18.056 1.00 76.69 95 LEU A C 1
ATOM 800 O O . LEU A 1 95 ? -0.601 7.507 18.090 1.00 76.69 95 LEU A O 1
ATOM 804 N N . GLY A 1 96 ? -2.277 6.292 17.211 1.00 74.19 96 GLY A N 1
ATOM 805 C CA . GLY A 1 96 ? -2.561 7.206 16.104 1.00 74.19 96 GLY A CA 1
ATOM 806 C C . GLY A 1 96 ? -1.495 7.109 15.007 1.00 74.19 96 GLY A C 1
ATOM 807 O O . GLY A 1 96 ? -0.754 6.132 14.950 1.00 74.19 96 GLY A O 1
ATOM 808 N N . LYS A 1 97 ? -1.406 8.122 14.131 1.00 74.25 97 LYS A N 1
ATOM 809 C CA . LYS A 1 97 ? -0.402 8.152 13.050 1.00 74.25 97 LYS A CA 1
ATOM 810 C C . LYS A 1 97 ? 1.016 8.150 13.631 1.00 74.25 97 LYS A C 1
ATOM 812 O O . LYS A 1 97 ? 1.445 9.137 14.231 1.00 74.25 97 LYS A O 1
ATOM 817 N N . SER A 1 98 ? 1.738 7.052 13.434 1.00 86.88 98 SER A N 1
ATOM 818 C CA . SER A 1 98 ? 3.072 6.822 13.985 1.00 86.88 98 SER A CA 1
ATOM 819 C C . SER A 1 98 ? 4.128 6.949 12.886 1.00 86.88 98 SER A C 1
ATOM 821 O O . SER A 1 98 ? 4.215 6.109 12.000 1.00 86.88 98 SER A O 1
ATOM 823 N N . ILE A 1 99 ? 4.980 7.981 12.945 1.00 90.81 99 ILE A N 1
ATOM 824 C CA . ILE A 1 99 ? 6.062 8.170 11.955 1.00 90.81 99 ILE A CA 1
ATOM 825 C C . ILE A 1 99 ? 6.962 6.920 11.830 1.00 90.81 99 ILE A C 1
ATOM 827 O O . ILE A 1 99 ? 7.266 6.533 10.703 1.00 90.81 99 ILE A O 1
ATOM 831 N N . PRO A 1 100 ? 7.375 6.250 12.929 1.00 93.19 100 PRO A N 1
ATOM 832 C CA . PRO A 1 100 ? 8.153 5.015 12.823 1.00 93.19 100 PRO A CA 1
ATOM 833 C C . PRO A 1 100 ? 7.420 3.864 12.124 1.00 93.19 100 PRO A C 1
ATOM 835 O O . PRO A 1 100 ? 8.065 3.060 11.459 1.00 93.19 100 PRO A O 1
ATOM 838 N N . GLU A 1 101 ? 6.097 3.769 12.283 1.00 93.88 101 GLU A N 1
ATOM 839 C CA . GLU A 1 101 ? 5.279 2.767 11.590 1.00 93.88 101 GLU A CA 1
ATOM 840 C C . GLU A 1 101 ? 5.267 3.043 10.089 1.00 93.88 101 GLU A C 1
ATOM 842 O O . GLU A 1 101 ? 5.647 2.165 9.324 1.00 93.88 101 GLU A O 1
ATOM 847 N N . GLU A 1 102 ? 4.925 4.268 9.683 1.00 94.19 102 GLU A N 1
ATOM 848 C CA . GLU A 1 102 ? 4.904 4.677 8.273 1.00 94.19 102 GLU A CA 1
ATOM 849 C C . GLU A 1 102 ? 6.256 4.419 7.594 1.00 94.19 102 GLU A C 1
ATOM 851 O O . GLU A 1 102 ? 6.317 3.850 6.509 1.00 94.19 102 GLU A O 1
ATOM 856 N N . GLN A 1 103 ? 7.364 4.761 8.263 1.00 95.38 103 GLN A N 1
ATOM 857 C CA . GLN A 1 103 ? 8.715 4.511 7.749 1.00 95.38 103 GLN A CA 1
ATOM 858 C C . GLN A 1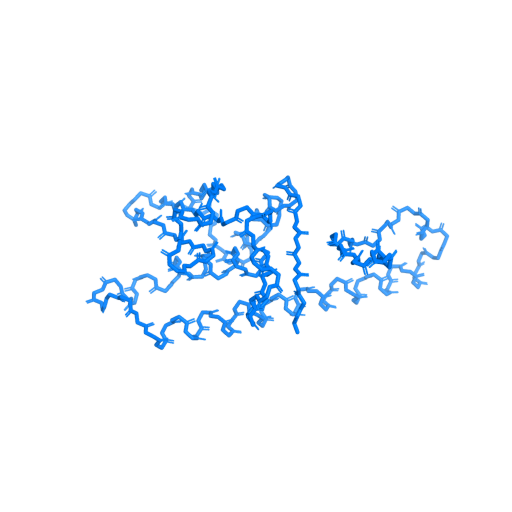 103 ? 9.043 3.019 7.626 1.00 95.38 103 GLN A C 1
ATOM 860 O O . GLN A 1 103 ? 9.737 2.616 6.690 1.00 95.38 103 GLN A O 1
ATOM 865 N N . ALA A 1 104 ? 8.586 2.197 8.574 1.00 96.62 104 ALA A N 1
ATOM 866 C CA . ALA A 1 104 ? 8.784 0.755 8.516 1.00 96.62 104 ALA A CA 1
ATOM 867 C C . ALA A 1 104 ? 7.961 0.132 7.382 1.00 96.62 104 ALA A C 1
ATOM 869 O O . ALA A 1 104 ? 8.494 -0.677 6.624 1.00 96.62 104 ALA A O 1
ATOM 870 N N . ILE A 1 105 ? 6.695 0.530 7.246 1.00 97.12 105 ILE A N 1
ATOM 871 C CA . ILE A 1 105 ? 5.797 0.065 6.189 1.00 97.12 105 ILE A CA 1
ATOM 872 C C . ILE A 1 105 ? 6.345 0.454 4.814 1.00 97.12 105 ILE A C 1
ATOM 874 O O . ILE A 1 105 ? 6.468 -0.422 3.960 1.00 97.12 105 ILE A O 1
ATOM 878 N N . GLU A 1 106 ? 6.781 1.703 4.636 1.00 96.19 106 GLU A N 1
ATOM 879 C CA . GLU A 1 106 ? 7.390 2.199 3.395 1.00 96.19 106 GLU A CA 1
ATOM 880 C C . GLU A 1 106 ? 8.640 1.385 3.013 1.00 96.19 106 GLU A C 1
ATOM 882 O O . GLU A 1 106 ? 8.810 0.952 1.873 1.00 96.19 106 GLU A O 1
ATOM 887 N N . ALA A 1 107 ? 9.528 1.110 3.973 1.00 97.56 107 ALA A N 1
ATOM 888 C CA . ALA A 1 107 ? 10.726 0.316 3.704 1.00 97.56 107 ALA A CA 1
ATOM 889 C C . ALA A 1 107 ? 10.393 -1.141 3.329 1.00 97.56 107 ALA A C 1
ATOM 891 O O . ALA A 1 107 ? 11.034 -1.720 2.446 1.00 97.56 107 ALA A O 1
ATOM 892 N N . ILE A 1 108 ? 9.403 -1.744 3.996 1.00 98.44 108 ILE A N 1
ATOM 893 C CA . ILE A 1 108 ? 8.977 -3.123 3.736 1.00 98.44 108 ILE A CA 1
ATOM 894 C C . ILE A 1 108 ? 8.285 -3.223 2.373 1.00 98.44 108 ILE A C 1
ATOM 896 O O . ILE A 1 108 ? 8.602 -4.139 1.614 1.00 98.44 108 ILE A O 1
ATOM 900 N N . SER A 1 109 ? 7.389 -2.296 2.030 1.00 98.06 109 SER A N 1
ATOM 901 C CA . SER A 1 109 ? 6.665 -2.307 0.753 1.00 98.06 109 SER A CA 1
ATOM 902 C C . SER A 1 109 ? 7.626 -2.215 -0.435 1.00 98.06 109 SER A C 1
ATOM 904 O O . SER A 1 109 ? 7.545 -3.038 -1.350 1.00 98.06 109 SER A O 1
ATOM 906 N N . TRP A 1 110 ? 8.623 -1.324 -0.383 1.00 97.25 110 TRP A N 1
ATOM 907 C CA . TRP A 1 110 ? 9.671 -1.261 -1.408 1.00 97.25 110 TRP A CA 1
ATOM 908 C C . TRP A 1 110 ? 10.498 -2.542 -1.500 1.00 97.25 110 TRP A C 1
ATOM 910 O O . TRP A 1 110 ? 10.802 -3.000 -2.604 1.00 97.25 110 TRP A O 1
ATOM 920 N N . ALA A 1 111 ? 10.865 -3.137 -0.362 1.00 98.12 111 ALA A N 1
ATOM 921 C CA . ALA A 1 111 ? 11.631 -4.379 -0.350 1.00 98.12 111 ALA A CA 1
ATOM 922 C C . ALA A 1 111 ? 10.846 -5.539 -0.984 1.00 98.12 111 ALA A C 1
ATOM 924 O O . ALA A 1 111 ? 11.414 -6.302 -1.765 1.00 98.12 111 ALA A O 1
ATOM 925 N N . LEU A 1 112 ? 9.547 -5.651 -0.689 1.00 98.12 112 LEU A N 1
ATOM 926 C CA . LEU A 1 112 ? 8.668 -6.666 -1.269 1.00 98.12 112 LEU A CA 1
ATOM 927 C C . LEU A 1 112 ? 8.537 -6.497 -2.785 1.00 98.12 112 LEU A C 1
ATOM 929 O O . LEU A 1 112 ? 8.764 -7.455 -3.520 1.00 98.12 112 LEU A O 1
ATOM 933 N N . ILE A 1 113 ? 8.266 -5.277 -3.252 1.00 96.88 113 ILE A N 1
ATOM 934 C CA . ILE A 1 113 ? 8.164 -4.962 -4.682 1.00 96.88 113 ILE A CA 1
ATOM 935 C C . ILE A 1 113 ? 9.479 -5.258 -5.414 1.00 96.88 113 ILE A C 1
ATOM 937 O O . ILE A 1 113 ? 9.477 -5.836 -6.500 1.00 96.88 113 ILE A O 1
ATOM 941 N N . ALA A 1 114 ? 10.622 -4.903 -4.824 1.00 95.94 114 ALA A N 1
ATOM 942 C CA . ALA A 1 114 ? 11.925 -5.176 -5.422 1.00 95.94 114 ALA A CA 1
ATOM 943 C C . ALA A 1 114 ? 12.221 -6.682 -5.525 1.00 95.94 114 ALA A C 1
ATOM 945 O O . ALA A 1 114 ? 12.802 -7.130 -6.515 1.00 95.94 114 ALA A O 1
ATOM 946 N N . LEU A 1 115 ? 11.837 -7.466 -4.512 1.00 97.12 115 LEU A N 1
ATOM 947 C CA . LEU A 1 115 ? 11.995 -8.921 -4.526 1.00 97.12 115 LEU A CA 1
ATOM 948 C C . LEU A 1 115 ? 11.089 -9.582 -5.565 1.00 97.12 115 LEU A C 1
ATOM 950 O O . LEU A 1 115 ? 11.549 -10.473 -6.275 1.00 97.12 115 LEU A O 1
ATOM 954 N N . ASP A 1 116 ? 9.846 -9.123 -5.669 1.00 95.88 116 ASP A N 1
ATOM 955 C CA . ASP A 1 116 ? 8.857 -9.626 -6.618 1.00 95.88 116 ASP A CA 1
ATOM 956 C C . ASP A 1 116 ? 9.283 -9.377 -8.071 1.00 95.88 116 ASP A C 1
ATOM 958 O O . ASP A 1 116 ? 9.460 -10.319 -8.841 1.00 95.88 116 ASP A O 1
ATOM 962 N N . ARG A 1 117 ? 9.638 -8.131 -8.406 1.00 93.38 117 ARG A N 1
ATOM 963 C CA . ARG A 1 117 ? 10.150 -7.772 -9.742 1.00 93.38 117 ARG A CA 1
ATOM 964 C C . ARG A 1 117 ? 11.407 -8.558 -10.112 1.00 93.38 117 ARG A C 1
ATOM 966 O O . ARG A 1 117 ? 11.579 -8.975 -11.254 1.00 93.38 117 ARG A O 1
ATOM 973 N N . LYS A 1 118 ? 12.288 -8.809 -9.139 1.00 93.75 118 LYS A N 1
ATOM 974 C CA . LYS A 1 118 ? 13.481 -9.637 -9.354 1.00 93.75 118 LYS A CA 1
ATOM 975 C C . LYS A 1 118 ? 13.130 -11.108 -9.595 1.00 93.75 118 LYS A C 1
ATOM 977 O O . LYS A 1 118 ? 13.827 -11.770 -10.364 1.00 93.75 118 LYS A O 1
ATOM 982 N N . ALA A 1 119 ? 12.101 -11.637 -8.935 1.00 90.44 119 ALA A N 1
ATOM 983 C CA . ALA A 1 119 ? 11.623 -12.993 -9.183 1.00 90.44 119 ALA A CA 1
ATOM 984 C C . ALA A 1 119 ? 11.096 -13.125 -10.620 1.00 90.44 119 ALA A C 1
ATOM 986 O O . ALA A 1 119 ? 11.522 -14.041 -11.328 1.00 90.44 119 ALA A O 1
ATOM 987 N N . ASP A 1 120 ? 10.310 -12.151 -11.085 1.00 87.06 120 ASP A N 1
ATOM 988 C CA . ASP A 1 120 ? 9.804 -12.095 -12.460 1.00 87.06 120 ASP A CA 1
ATOM 989 C C . ASP A 1 120 ? 10.935 -12.015 -13.493 1.00 87.06 120 ASP A C 1
ATOM 991 O O . ASP A 1 120 ? 10.917 -12.705 -14.513 1.00 87.06 120 ASP A O 1
ATOM 995 N N . GLU A 1 121 ? 11.962 -11.194 -13.254 1.00 87.88 121 GLU A N 1
ATOM 996 C CA . GLU A 1 121 ? 13.138 -11.110 -14.131 1.00 87.88 121 GLU A CA 1
ATOM 997 C C . GLU A 1 121 ? 13.860 -12.459 -14.254 1.00 87.88 121 GLU A C 1
ATOM 999 O O . GLU A 1 121 ? 14.265 -12.862 -15.352 1.00 87.88 121 GLU A O 1
ATOM 1004 N N . ILE A 1 122 ? 14.017 -13.164 -13.130 1.00 87.19 122 ILE A N 1
ATOM 1005 C CA . ILE A 1 122 ? 14.663 -14.476 -13.080 1.00 87.19 122 ILE A CA 1
ATOM 1006 C C . ILE A 1 122 ? 13.821 -15.512 -13.829 1.00 87.19 122 ILE A C 1
ATOM 1008 O O . ILE A 1 122 ? 14.364 -16.248 -14.657 1.00 87.19 122 ILE A O 1
ATOM 1012 N N . GLU A 1 123 ? 12.513 -15.567 -13.578 1.00 84.81 123 GLU A N 1
ATOM 1013 C CA . GLU A 1 123 ? 11.603 -16.481 -14.270 1.00 84.81 123 GLU A CA 1
ATOM 1014 C C . GLU A 1 123 ? 11.626 -16.231 -15.780 1.00 84.81 123 GLU A C 1
ATOM 1016 O O . GLU A 1 123 ? 11.878 -17.151 -16.561 1.00 84.81 123 GLU A O 1
ATOM 1021 N N . ASN A 1 124 ? 11.507 -14.970 -16.197 1.00 81.44 124 ASN A N 1
ATOM 1022 C CA . ASN A 1 124 ? 11.592 -14.572 -17.599 1.00 81.44 124 ASN A CA 1
ATOM 1023 C C . ASN A 1 124 ? 12.933 -14.955 -18.240 1.00 81.44 124 ASN A C 1
ATOM 1025 O O . ASN A 1 124 ? 12.966 -15.394 -19.393 1.00 81.44 124 ASN A O 1
ATOM 1029 N N . HIS A 1 125 ? 14.050 -14.817 -17.518 1.00 85.50 125 HIS A N 1
ATOM 1030 C CA . HIS A 1 125 ? 15.362 -15.250 -18.000 1.00 85.50 125 HIS A CA 1
ATOM 1031 C C . HIS A 1 125 ? 15.396 -16.760 -18.274 1.00 85.50 125 HIS A C 1
ATOM 1033 O O . HIS A 1 125 ? 15.850 -17.187 -19.341 1.00 85.50 125 HIS A O 1
ATOM 1039 N N . TYR A 1 126 ? 14.901 -17.577 -17.340 1.00 84.62 126 TYR A N 1
ATOM 1040 C CA . TYR A 1 126 ? 14.875 -19.029 -17.511 1.00 84.62 126 TYR A CA 1
ATOM 1041 C C . TYR A 1 126 ? 13.891 -19.470 -18.592 1.00 84.62 126 TYR A C 1
ATOM 1043 O O . TYR A 1 126 ? 14.244 -20.330 -19.400 1.00 84.62 126 TYR A O 1
ATOM 1051 N N . MET A 1 127 ? 12.713 -18.851 -18.675 1.00 79.44 127 MET A N 1
ATOM 1052 C CA . MET A 1 127 ? 11.727 -19.150 -19.715 1.00 79.44 127 MET A CA 1
ATOM 1053 C C . MET A 1 127 ? 12.287 -18.869 -21.111 1.00 79.44 127 MET A C 1
ATOM 1055 O O . MET A 1 127 ? 12.194 -19.728 -21.987 1.00 79.44 127 MET A O 1
ATOM 1059 N N . LYS A 1 128 ? 12.989 -17.741 -21.296 1.00 82.31 128 LYS A N 1
ATOM 1060 C CA . LYS A 1 128 ? 13.673 -17.424 -22.562 1.00 82.31 128 LYS A CA 1
ATOM 1061 C C . LYS A 1 128 ? 14.776 -18.417 -22.919 1.00 82.31 128 LYS A C 1
ATOM 1063 O O . LYS A 1 128 ? 14.981 -18.723 -24.090 1.00 82.31 128 LYS A O 1
ATOM 1068 N N . ARG A 1 129 ? 15.500 -18.922 -21.918 1.00 86.38 129 ARG A N 1
ATOM 1069 C CA . ARG A 1 129 ? 16.589 -19.884 -22.123 1.00 86.38 129 ARG A CA 1
ATOM 1070 C C . ARG A 1 129 ? 16.085 -21.290 -22.450 1.00 86.38 129 ARG A C 1
ATOM 1072 O O . ARG A 1 129 ? 16.709 -21.975 -23.255 1.00 86.38 129 ARG A O 1
ATOM 1079 N N . LEU A 1 130 ? 15.017 -21.735 -21.791 1.00 86.69 130 LEU A N 1
ATOM 1080 C CA . LEU A 1 130 ? 14.478 -23.090 -21.932 1.00 86.69 130 LEU A CA 1
ATOM 1081 C C . LEU A 1 130 ? 13.552 -23.227 -23.144 1.00 86.69 130 LEU A C 1
ATOM 1083 O O . LEU A 1 130 ? 13.533 -24.283 -23.772 1.00 86.69 130 LEU A O 1
ATOM 1087 N N . TYR A 1 131 ? 12.829 -22.161 -23.493 1.00 81.19 131 TYR A N 1
ATOM 1088 C CA . TYR A 1 131 ? 11.849 -22.154 -24.577 1.00 81.19 131 TYR A CA 1
ATOM 1089 C C . TYR A 1 131 ? 12.080 -20.969 -25.534 1.00 81.19 131 TYR A C 1
ATOM 1091 O O . TYR A 1 131 ? 11.217 -20.096 -25.662 1.00 81.19 131 TYR A O 1
ATOM 1099 N N . PRO A 1 132 ? 13.229 -20.919 -26.238 1.00 73.06 132 PRO A N 1
ATOM 1100 C CA . PRO A 1 132 ? 13.566 -19.800 -27.122 1.00 73.06 132 PRO A CA 1
ATOM 1101 C C . PRO A 1 132 ? 12.519 -19.594 -28.229 1.00 73.06 132 PRO A C 1
ATOM 1103 O O . PRO A 1 132 ? 12.153 -18.461 -28.531 1.00 73.06 132 PRO A O 1
ATOM 1106 N N . GLU A 1 133 ? 11.950 -20.682 -28.754 1.00 72.94 133 GLU A N 1
ATOM 1107 C CA . GLU A 1 133 ? 10.928 -20.653 -29.812 1.00 72.94 133 GLU A CA 1
ATOM 1108 C C . GLU A 1 133 ? 9.561 -20.113 -29.336 1.00 72.94 133 GLU A C 1
ATOM 1110 O O . GLU A 1 133 ? 8.755 -19.657 -30.144 1.00 72.94 133 GLU A O 1
ATOM 1115 N N . ALA A 1 134 ? 9.286 -20.144 -28.025 1.00 64.69 134 ALA A N 1
ATOM 1116 C CA . ALA A 1 134 ? 8.036 -19.655 -27.431 1.00 64.69 134 ALA A CA 1
ATOM 1117 C C . ALA A 1 134 ? 8.111 -18.177 -26.998 1.00 64.69 134 ALA A C 1
ATOM 1119 O O . ALA A 1 134 ? 7.115 -17.611 -26.547 1.00 64.69 134 ALA A O 1
ATOM 1120 N N . CYS A 1 135 ? 9.274 -17.530 -27.150 1.00 55.59 135 CYS A N 1
ATOM 1121 C CA . CYS A 1 135 ? 9.515 -16.170 -26.660 1.00 55.59 135 CYS A CA 1
ATOM 1122 C C . CYS A 1 135 ? 8.644 -15.096 -27.331 1.00 55.59 135 CYS A C 1
ATOM 1124 O O . CYS A 1 135 ? 8.476 -14.023 -26.763 1.00 55.59 135 CYS A O 1
ATOM 1126 N N . TYR A 1 136 ? 8.068 -15.373 -28.504 1.00 53.62 136 TYR A N 1
ATOM 1127 C CA . TYR A 1 136 ? 7.169 -14.448 -29.207 1.00 53.62 136 TYR A CA 1
ATOM 1128 C C . TYR A 1 136 ? 5.778 -14.310 -28.567 1.00 53.62 136 TYR A C 1
ATOM 1130 O O . TYR A 1 136 ? 5.014 -13.447 -28.987 1.00 53.62 136 TYR A O 1
ATOM 1138 N N . LEU A 1 137 ? 5.436 -15.147 -27.581 1.00 52.25 137 LEU A N 1
ATOM 1139 C CA . LEU A 1 137 ? 4.122 -15.148 -26.921 1.00 52.25 137 LEU A CA 1
ATOM 1140 C C . LEU A 1 137 ? 4.135 -14.527 -25.516 1.00 52.25 137 LEU A C 1
ATOM 1142 O O . LEU A 1 137 ? 3.076 -14.372 -24.917 1.00 52.25 137 LEU A O 1
ATOM 1146 N N . LEU A 1 138 ? 5.311 -14.183 -24.987 1.00 51.12 138 LEU A N 1
ATOM 1147 C CA . LEU A 1 138 ? 5.465 -13.564 -23.672 1.00 51.12 138 LEU A CA 1
ATOM 1148 C C . LEU A 1 138 ? 5.831 -12.094 -23.874 1.00 51.12 138 LEU A C 1
ATOM 1150 O O . LEU A 1 138 ? 7.009 -11.753 -24.014 1.00 51.12 138 LEU A O 1
ATOM 1154 N N . GLU A 1 139 ? 4.830 -11.212 -23.920 1.00 49.22 139 GLU A N 1
ATOM 1155 C CA . GLU A 1 139 ? 5.129 -9.793 -23.755 1.00 49.22 139 GLU A CA 1
ATOM 1156 C C . GLU A 1 139 ? 5.670 -9.583 -22.333 1.00 49.22 139 GLU A C 1
ATOM 1158 O O . GLU A 1 139 ? 5.055 -10.053 -21.373 1.00 49.22 139 GLU A O 1
ATOM 1163 N N . PRO A 1 140 ? 6.836 -8.931 -22.163 1.00 47.00 140 PRO A N 1
ATOM 1164 C CA . PRO A 1 140 ? 7.300 -8.575 -20.831 1.00 47.00 140 PRO A CA 1
ATOM 1165 C C . PRO A 1 140 ? 6.245 -7.692 -20.166 1.00 47.00 140 PRO A C 1
ATOM 1167 O O . PRO A 1 140 ? 5.615 -6.885 -20.850 1.00 47.00 140 PRO A O 1
ATOM 1170 N N . TYR A 1 141 ? 6.097 -7.812 -18.845 1.00 48.84 141 TYR A N 1
ATOM 1171 C CA . TYR A 1 141 ? 5.335 -6.861 -18.041 1.00 48.84 141 TYR A CA 1
ATOM 1172 C C . TYR A 1 141 ? 5.838 -5.447 -18.347 1.00 48.84 141 TYR A C 1
ATOM 1174 O O . TYR A 1 141 ? 6.913 -5.029 -17.911 1.00 48.84 141 TYR A O 1
ATOM 1182 N N . LYS A 1 142 ? 5.091 -4.733 -19.185 1.00 43.66 142 LYS A N 1
ATOM 1183 C CA . LYS A 1 142 ? 5.306 -3.326 -19.476 1.00 43.66 142 LYS A CA 1
ATOM 1184 C C . LYS A 1 142 ? 4.356 -2.574 -18.564 1.00 43.66 142 LYS A C 1
ATOM 1186 O O . LYS A 1 142 ? 3.236 -2.268 -18.957 1.00 43.66 142 LYS A O 1
ATOM 1191 N N . GLY A 1 143 ? 4.822 -2.249 -17.359 1.00 40.25 143 GLY A N 1
ATOM 1192 C CA . GLY A 1 143 ? 4.336 -1.031 -16.718 1.00 40.25 143 GLY A CA 1
ATOM 1193 C C . GLY A 1 143 ? 4.437 0.095 -17.750 1.00 40.25 143 GLY A C 1
ATOM 1194 O O . GLY A 1 143 ? 5.426 0.171 -18.491 1.00 40.25 143 GLY A O 1
ATOM 1195 N N . VAL A 1 144 ? 3.379 0.890 -17.893 1.00 35.53 144 VAL A N 1
ATOM 1196 C CA . VAL A 1 144 ? 3.329 1.952 -18.897 1.00 35.53 144 VAL A CA 1
ATOM 1197 C C . VAL A 1 144 ? 4.352 3.011 -18.495 1.00 35.53 144 VAL A C 1
ATOM 1199 O O . VAL A 1 144 ? 4.086 3.883 -17.674 1.00 35.53 144 VAL A O 1
ATOM 1202 N N . VAL A 1 145 ? 5.553 2.930 -19.065 1.00 38.91 145 VAL A N 1
ATOM 1203 C CA . VAL A 1 145 ? 6.530 4.014 -18.995 1.00 38.91 145 VAL A CA 1
ATOM 1204 C C . VAL A 1 145 ? 6.064 5.075 -19.982 1.00 38.91 145 VAL A C 1
ATOM 1206 O O . VAL A 1 145 ? 6.267 4.951 -21.192 1.00 38.91 145 VAL A O 1
ATOM 1209 N N . VAL A 1 146 ? 5.399 6.107 -19.469 1.00 35.69 146 VAL A N 1
ATOM 1210 C CA . VAL A 1 146 ? 5.132 7.322 -20.237 1.00 35.69 146 VAL A CA 1
ATOM 1211 C C . VAL A 1 146 ? 6.477 8.027 -20.420 1.00 35.69 146 VAL A C 1
ATOM 1213 O O . VAL A 1 146 ? 6.976 8.686 -19.514 1.00 35.69 146 VAL A O 1
ATOM 1216 N N . ASN A 1 147 ? 7.109 7.824 -21.576 1.00 35.22 147 ASN A N 1
ATOM 1217 C CA . ASN A 1 147 ? 8.255 8.627 -21.984 1.00 35.22 147 ASN A CA 1
ATOM 1218 C C . ASN A 1 147 ? 7.733 9.980 -22.471 1.00 35.22 147 ASN A C 1
ATOM 1220 O O . ASN A 1 147 ? 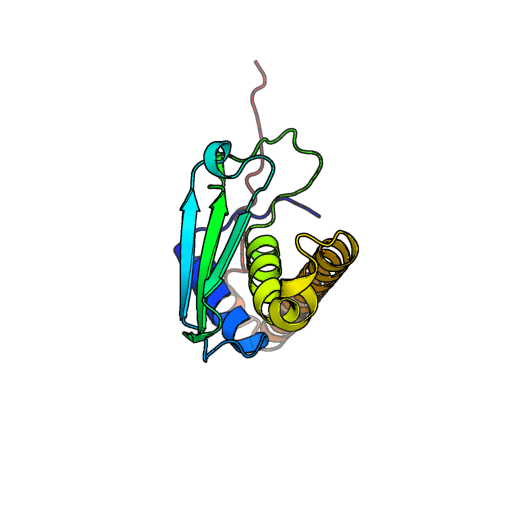7.067 10.051 -23.504 1.00 35.22 147 ASN A O 1
ATOM 1224 N N . GLU A 1 148 ? 8.065 11.051 -21.755 1.00 45.78 148 GLU A N 1
ATOM 1225 C CA . GLU A 1 148 ? 7.994 12.396 -22.313 1.00 45.78 148 GLU A CA 1
ATOM 1226 C C . GLU A 1 148 ? 9.030 12.515 -23.435 1.00 45.78 148 GLU A C 1
ATOM 1228 O O . GLU A 1 148 ? 10.241 12.457 -23.212 1.00 45.78 148 GLU A O 1
ATOM 1233 N N . SER A 1 149 ? 8.551 12.693 -24.664 1.00 40.62 149 SER A N 1
ATOM 1234 C CA . SER A 1 149 ? 9.351 13.282 -25.729 1.00 40.62 149 SER A CA 1
ATOM 1235 C C . SER A 1 149 ? 8.539 14.332 -26.474 1.00 40.62 149 SER A C 1
ATOM 1237 O O . SER A 1 149 ? 7.473 14.021 -27.004 1.00 40.62 149 SER A O 1
ATOM 1239 N N . ALA A 1 150 ? 9.159 15.507 -26.582 1.00 40.00 150 ALA A N 1
ATOM 1240 C CA . ALA A 1 150 ? 8.932 16.574 -27.550 1.00 40.00 150 ALA A CA 1
ATOM 1241 C C . ALA A 1 150 ? 7.737 17.515 -27.312 1.00 40.00 150 ALA A C 1
ATOM 1243 O O . ALA A 1 150 ? 6.646 17.329 -27.841 1.00 40.00 150 ALA A O 1
ATOM 1244 N N . ALA A 1 151 ? 8.036 18.626 -26.638 1.00 36.62 151 ALA A N 1
ATOM 1245 C CA . ALA A 1 151 ? 7.604 19.939 -27.101 1.00 36.62 151 ALA A CA 1
ATOM 1246 C C . ALA A 1 151 ? 8.850 20.841 -27.170 1.00 36.62 151 ALA A C 1
ATOM 1248 O O . ALA A 1 151 ? 9.151 21.578 -26.236 1.00 36.62 151 ALA A O 1
ATOM 1249 N N . ASP A 1 152 ? 9.612 20.683 -28.255 1.00 44.75 152 ASP A N 1
ATOM 1250 C CA . ASP A 1 152 ? 10.356 21.801 -28.836 1.00 44.75 152 ASP A CA 1
ATOM 1251 C C . ASP A 1 152 ? 9.348 22.571 -29.699 1.00 44.75 152 ASP A C 1
ATOM 1253 O O . ASP A 1 152 ? 8.777 21.988 -30.622 1.00 44.75 152 ASP A O 1
ATOM 1257 N N . ASP A 1 153 ? 9.128 23.839 -29.358 1.00 45.59 153 ASP A N 1
ATOM 1258 C CA . ASP A 1 153 ? 8.833 24.953 -30.271 1.00 45.59 153 ASP A CA 1
ATOM 1259 C C . ASP A 1 153 ? 9.256 26.270 -29.594 1.00 45.59 153 ASP A C 1
ATOM 1261 O O . ASP A 1 153 ? 8.869 26.499 -28.421 1.00 45.59 153 ASP A O 1
#

pLDDT: mean 85.48, std 17.08, range [35.22, 98.44]

Radius of gyration: 17.62 Å; chains: 1; bounding box: 32×48×50 Å

Organism: NCBI:txid3020863

Foldseek 3Di:
DAAFDDDPVVLVVLLVVLCVVVVLPQAAEAEEEDAPVVVPPDQKEKDDDLVNNYMYIYGYDPVNDDPPDPDHHHPSLVSQLRVVCNVCCVVCVVPPDDPVSSVVSSVVSVVVVVVVVVVLVVVLVVCCVVCVVCNVVDDDPDRPPPDDDDDDD

Sequence (153 aa):
MQNNFMDIEMLEDRLRYWQAQLRLQDWQIEMKFDRGFNLAPNVADISLLEESRVARIRMMEANDFDPSSIAPYDMEQTMVHELLHIHFFPLTRTLGKSIPEEQAIEAISWALIALDRKADEIENHYMKRLYPEACYLLEPYKGVVVNESAADD